Protein AF-A0A7J2MPB8-F1 (afdb_monomer)

Nearest PDB structures (foldseek):
  8bij-assembly1_B  TM=7.287E-01  e=7.085E-02  Photorhabdus laumondii subsp. laumondii TTO1
  8bif-assembly2_C  TM=6.579E-01  e=6.229E-02  Photorhabdus laumondii subsp. laumondii TTO1
  4qvg-assembly1_A  TM=7.422E-01  e=1.349E-01  Streptosporangium sibiricum
  3eco-assembly1_B  TM=5.883E-01  e=7.085E-02  Staphylococcus aureus subsp. aureus Mu50
  8eju-assembly1_A  TM=7.390E-01  e=2.919E-01  Pseudomonas putida KT2440

Secondary structure (DSSP, 8-state):
-HHHHHHHHHTSSHHHHHHHHHHHHSTT--B-HHHHHHHTT--HHHHHHHHHHHHHTTSEEEETTEEEE-HHHHHHHHHHHHHHH--

Radius of gyration: 13.29 Å; Cα contacts (8 Å, |Δi|>4): 78; chains: 1; bounding box: 31×27×40 Å

Structure (mmCIF, N/CA/C/O backbone):
data_AF-A0A7J2MPB8-F1
#
_entry.id   AF-A0A7J2MPB8-F1
#
loop_
_atom_site.group_PDB
_atom_site.id
_atom_site.type_symbol
_atom_site.label_atom_id
_atom_site.label_alt_id
_atom_site.label_comp_id
_atom_site.label_asym_id
_atom_site.label_entity_id
_atom_site.label_seq_id
_atom_site.pdbx_PDB_ins_code
_atom_site.Cartn_x
_atom_site.Cartn_y
_atom_site.Cartn_z
_atom_site.occupancy
_atom_site.B_iso_or_equiv
_atom_site.auth_seq_id
_atom_site.auth_comp_id
_atom_site.auth_asym_id
_atom_site.auth_atom_id
_atom_site.pdbx_PDB_model_num
ATOM 1 N N . MET A 1 1 ? 19.725 7.741 -8.087 1.00 44.31 1 MET A N 1
ATOM 2 C CA . MET A 1 1 ? 19.958 6.897 -6.885 1.00 44.31 1 MET A CA 1
ATOM 3 C C . MET A 1 1 ? 18.898 7.029 -5.783 1.00 44.31 1 MET A C 1
ATOM 5 O O . MET A 1 1 ? 18.871 6.173 -4.910 1.00 44.31 1 MET A O 1
ATOM 9 N N . ARG A 1 2 ? 18.035 8.061 -5.769 1.00 57.72 2 ARG A N 1
ATOM 10 C CA . ARG A 1 2 ? 17.042 8.249 -4.690 1.00 57.72 2 ARG A CA 1
ATOM 11 C C . ARG A 1 2 ? 15.903 7.210 -4.743 1.00 57.72 2 ARG A C 1
ATOM 13 O O . ARG A 1 2 ? 15.564 6.656 -3.705 1.00 57.72 2 ARG A O 1
ATOM 20 N N . ASN A 1 3 ? 15.427 6.858 -5.944 1.00 62.19 3 ASN A N 1
ATOM 21 C CA . ASN A 1 3 ? 14.276 5.955 -6.122 1.00 62.19 3 ASN A CA 1
ATOM 22 C C . ASN A 1 3 ? 14.602 4.475 -5.852 1.00 62.19 3 ASN A C 1
ATOM 24 O O . ASN A 1 3 ? 13.796 3.776 -5.250 1.00 62.19 3 ASN A O 1
ATOM 28 N N . SER A 1 4 ? 15.805 3.998 -6.198 1.00 75.44 4 SER A N 1
ATOM 29 C CA . SER A 1 4 ? 16.184 2.591 -5.976 1.00 75.44 4 SER A CA 1
ATOM 30 C C . SER A 1 4 ? 16.280 2.224 -4.491 1.00 75.44 4 SER A C 1
ATOM 32 O O . SER A 1 4 ? 15.946 1.108 -4.107 1.00 75.44 4 SER A O 1
ATOM 34 N N . ARG A 1 5 ? 16.686 3.169 -3.630 1.00 85.06 5 ARG A N 1
ATOM 35 C CA . ARG A 1 5 ? 16.732 2.956 -2.175 1.00 85.06 5 ARG A CA 1
ATOM 36 C C . ARG A 1 5 ? 15.340 2.920 -1.546 1.00 85.06 5 ARG A C 1
ATOM 38 O O . ARG A 1 5 ? 15.144 2.172 -0.595 1.00 85.06 5 ARG A O 1
ATOM 45 N N . VAL A 1 6 ? 14.404 3.721 -2.052 1.00 89.44 6 VAL A N 1
ATOM 46 C CA . VAL A 1 6 ? 13.005 3.718 -1.599 1.00 89.44 6 VAL A CA 1
ATOM 47 C C . VAL A 1 6 ? 12.341 2.399 -1.975 1.00 89.44 6 VAL A C 1
ATOM 49 O O . VAL A 1 6 ? 11.795 1.733 -1.104 1.00 89.44 6 VAL A O 1
ATOM 52 N N . LEU A 1 7 ? 12.512 1.957 -3.223 1.00 88.31 7 LEU A N 1
ATOM 53 C CA . LEU A 1 7 ? 12.004 0.668 -3.687 1.00 88.31 7 LEU A CA 1
ATOM 54 C C . LEU A 1 7 ? 12.591 -0.503 -2.882 1.00 88.31 7 LEU A C 1
ATOM 56 O O . LEU A 1 7 ? 11.867 -1.380 -2.424 1.00 88.31 7 LEU A O 1
ATOM 60 N N . ALA A 1 8 ? 13.901 -0.476 -2.612 1.00 89.94 8 ALA A N 1
ATOM 61 C CA . ALA A 1 8 ? 14.544 -1.479 -1.767 1.00 89.94 8 ALA A CA 1
ATOM 62 C C . ALA A 1 8 ? 14.022 -1.474 -0.322 1.00 89.94 8 ALA A C 1
ATOM 64 O O . ALA A 1 8 ? 14.057 -2.509 0.329 1.00 89.94 8 ALA A O 1
ATOM 65 N N . LYS A 1 9 ? 13.562 -0.329 0.204 1.00 92.00 9 LYS A N 1
ATOM 66 C CA . LYS A 1 9 ? 12.922 -0.248 1.527 1.00 92.00 9 LYS A CA 1
ATOM 67 C C . LYS A 1 9 ? 11.489 -0.766 1.499 1.00 92.00 9 LYS A C 1
ATOM 69 O O . LYS A 1 9 ? 11.122 -1.489 2.419 1.00 92.00 9 LYS A O 1
ATOM 74 N N . ALA A 1 10 ? 10.739 -0.454 0.445 1.00 91.88 10 ALA A N 1
ATOM 75 C CA . ALA A 1 10 ? 9.398 -0.975 0.214 1.00 91.88 10 ALA A CA 1
ATOM 76 C C . ALA A 1 10 ? 9.391 -2.511 0.150 1.00 91.88 10 ALA A C 1
ATOM 78 O O . ALA A 1 10 ? 8.574 -3.126 0.817 1.00 91.88 10 ALA A O 1
ATOM 79 N N . PHE A 1 11 ? 10.363 -3.132 -0.523 1.00 89.94 11 PHE A N 1
ATOM 80 C CA . PHE A 1 11 ? 10.467 -4.597 -0.635 1.00 89.94 11 PHE A CA 1
ATOM 81 C C . PHE A 1 11 ? 11.375 -5.270 0.403 1.00 89.94 11 PHE A C 1
ATOM 83 O O . PHE A 1 11 ? 11.697 -6.447 0.272 1.00 89.94 11 PHE A O 1
ATOM 90 N N . ARG A 1 12 ? 11.853 -4.537 1.416 1.00 90.38 12 ARG A N 1
ATOM 91 C CA . ARG A 1 12 ? 12.799 -5.091 2.401 1.00 90.38 12 ARG A CA 1
ATOM 92 C C . ARG A 1 12 ? 12.157 -6.115 3.334 1.00 90.38 12 ARG A C 1
ATOM 94 O O . ARG A 1 12 ? 12.855 -6.990 3.838 1.00 90.38 12 ARG A O 1
ATOM 101 N N . HIS A 1 13 ? 10.888 -5.894 3.639 1.00 91.38 13 HIS A N 1
ATOM 102 C CA . HIS A 1 13 ? 10.124 -6.606 4.649 1.00 91.38 13 HIS A CA 1
ATOM 103 C C . HIS A 1 13 ? 9.061 -7.440 3.940 1.00 91.38 13 HIS A C 1
ATOM 105 O O . HIS A 1 13 ? 8.404 -6.937 3.026 1.00 91.38 13 HIS A O 1
ATOM 111 N N . GLU A 1 14 ? 8.947 -8.707 4.329 1.00 91.88 14 GLU A N 1
ATOM 112 C CA . GLU A 1 14 ? 8.010 -9.666 3.736 1.00 91.88 14 GLU A CA 1
ATOM 113 C C . GLU A 1 14 ? 6.569 -9.171 3.882 1.00 91.88 14 GLU A C 1
ATOM 115 O O . GLU A 1 14 ? 5.807 -9.185 2.920 1.00 91.88 14 GLU A O 1
ATOM 120 N N . GLU A 1 15 ? 6.258 -8.562 5.023 1.00 91.38 15 GLU A N 1
ATOM 121 C CA . GLU A 1 15 ? 4.948 -8.015 5.363 1.00 91.38 15 GLU A CA 1
ATOM 122 C C . GLU A 1 15 ? 4.484 -6.937 4.368 1.00 91.38 15 GLU A C 1
ATOM 124 O O . GLU A 1 15 ? 3.294 -6.793 4.096 1.00 91.38 15 GLU A O 1
ATOM 129 N N . ASN A 1 16 ? 5.413 -6.183 3.768 1.00 94.50 16 ASN A N 1
ATOM 130 C CA . ASN A 1 16 ? 5.061 -5.194 2.748 1.00 94.50 16 ASN A CA 1
ATOM 131 C C . ASN A 1 16 ? 4.654 -5.865 1.428 1.00 94.50 16 ASN A C 1
ATOM 133 O O . ASN A 1 16 ? 3.797 -5.344 0.715 1.00 94.50 16 ASN A O 1
ATOM 137 N N . ILE A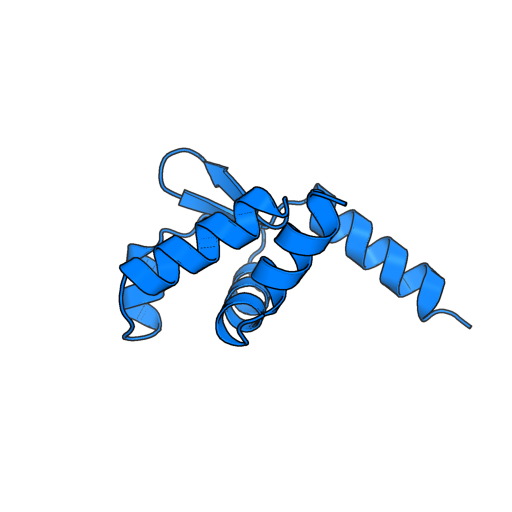 1 17 ? 5.273 -7.002 1.095 1.00 92.62 17 ILE A N 1
ATOM 138 C CA . ILE A 1 17 ? 4.940 -7.793 -0.095 1.00 92.62 17 ILE A CA 1
ATOM 139 C C . ILE A 1 17 ? 3.594 -8.486 0.120 1.00 92.62 17 ILE A C 1
ATOM 141 O O . ILE A 1 17 ? 2.748 -8.448 -0.771 1.00 92.62 17 ILE A O 1
ATOM 145 N N . GLU A 1 18 ? 3.364 -9.050 1.306 1.00 93.88 18 GLU A N 1
ATOM 146 C CA . GLU A 1 18 ? 2.072 -9.623 1.695 1.00 93.88 18 GLU A CA 1
ATOM 147 C C . GLU A 1 18 ? 0.958 -8.572 1.654 1.00 93.88 18 GLU A C 1
ATOM 149 O O . GLU A 1 18 ? -0.132 -8.846 1.154 1.00 93.88 18 GLU A O 1
ATOM 154 N N . LEU A 1 19 ? 1.241 -7.340 2.091 1.00 94.69 19 LEU A N 1
ATOM 155 C CA . LEU A 1 19 ? 0.263 -6.252 2.092 1.00 94.69 19 LEU A CA 1
ATOM 156 C C . LEU A 1 19 ? -0.116 -5.885 0.662 1.00 94.69 19 LEU A C 1
ATOM 158 O O . LEU A 1 19 ? -1.294 -5.763 0.335 1.00 94.69 19 LEU A O 1
ATOM 162 N N . MET A 1 20 ? 0.881 -5.764 -0.215 1.00 93.19 20 MET A N 1
ATOM 163 C CA . MET A 1 20 ? 0.641 -5.554 -1.639 1.00 93.19 20 MET A CA 1
ATOM 164 C C . MET A 1 20 ? -0.158 -6.696 -2.268 1.00 93.19 20 MET A C 1
ATOM 166 O O . MET A 1 20 ? -1.037 -6.427 -3.082 1.00 93.19 20 MET A O 1
ATOM 170 N N . ALA A 1 21 ? 0.150 -7.948 -1.920 1.00 91.50 21 ALA A N 1
ATOM 171 C CA . ALA A 1 21 ? -0.553 -9.116 -2.437 1.00 91.50 21 ALA A CA 1
ATOM 172 C C . ALA A 1 21 ? -2.022 -9.114 -1.998 1.00 91.50 21 ALA A C 1
ATOM 174 O O . ALA A 1 21 ? -2.902 -9.253 -2.841 1.00 91.50 21 ALA A O 1
ATOM 175 N N . MET A 1 22 ? -2.287 -8.843 -0.718 1.00 93.75 22 MET A N 1
ATOM 176 C CA . MET A 1 22 ? -3.638 -8.712 -0.176 1.00 93.75 22 MET A CA 1
ATOM 177 C C . MET A 1 22 ? -4.413 -7.572 -0.859 1.00 93.75 22 MET A C 1
ATOM 179 O O . MET A 1 22 ? -5.555 -7.755 -1.266 1.00 93.75 22 MET A O 1
ATOM 183 N N . MET A 1 23 ? -3.791 -6.404 -1.058 1.00 93.94 23 MET A N 1
ATOM 184 C CA . MET A 1 23 ? -4.419 -5.295 -1.793 1.00 93.94 23 MET A CA 1
ATOM 185 C C . MET A 1 23 ? -4.639 -5.611 -3.280 1.00 93.94 23 MET A C 1
ATOM 187 O O . MET A 1 23 ? -5.479 -4.990 -3.921 1.00 93.94 23 MET A O 1
ATOM 191 N N . ALA A 1 24 ? -3.878 -6.539 -3.862 1.00 91.38 24 ALA A N 1
ATOM 192 C CA . ALA A 1 24 ? -4.052 -6.946 -5.252 1.00 91.38 24 ALA A CA 1
ATOM 193 C C . ALA A 1 24 ? -5.252 -7.886 -5.458 1.00 91.38 24 ALA A C 1
ATOM 195 O O . ALA A 1 24 ? -5.699 -8.022 -6.598 1.00 91.38 24 ALA A O 1
ATOM 196 N N . GLU A 1 25 ? -5.785 -8.502 -4.396 1.00 90.88 25 GLU A N 1
ATOM 197 C CA . GLU A 1 25 ? -7.017 -9.301 -4.459 1.00 90.88 25 GLU A CA 1
ATOM 198 C C . GLU A 1 25 ? -8.246 -8.428 -4.753 1.00 90.88 25 GLU A C 1
ATOM 200 O O . GLU A 1 25 ? -9.117 -8.837 -5.520 1.00 90.88 25 GLU A O 1
ATOM 205 N N . ASP A 1 26 ? -8.278 -7.204 -4.212 1.00 92.75 26 ASP A N 1
ATOM 206 C CA . ASP A 1 26 ? -9.269 -6.171 -4.535 1.00 92.75 26 ASP A CA 1
ATOM 207 C C . ASP A 1 26 ? -8.582 -4.807 -4.763 1.00 92.75 26 ASP A C 1
ATOM 209 O O . ASP A 1 26 ? -8.494 -3.972 -3.857 1.00 92.75 26 ASP A O 1
ATOM 213 N N . PRO A 1 27 ? -8.067 -4.555 -5.981 1.00 91.19 27 PRO A N 1
ATOM 214 C CA . PRO A 1 27 ? -7.217 -3.397 -6.251 1.00 91.19 27 PRO A CA 1
ATOM 215 C C . PRO A 1 27 ? -7.900 -2.031 -6.179 1.00 91.19 27 PRO A C 1
ATOM 217 O O . PRO A 1 27 ? -7.202 -1.017 -6.231 1.00 91.19 27 PRO A O 1
ATOM 220 N N . GLU A 1 28 ? -9.233 -1.992 -6.170 1.00 94.00 28 GLU A N 1
ATOM 221 C CA . GLU A 1 28 ? -10.011 -0.751 -6.066 1.00 94.00 28 GLU A CA 1
ATOM 222 C C . GLU A 1 28 ? -10.433 -0.461 -4.625 1.00 94.00 28 GLU A C 1
ATOM 224 O O . GLU A 1 28 ? -10.831 0.665 -4.316 1.00 94.00 28 GLU A O 1
ATOM 229 N N . LYS A 1 29 ? -10.305 -1.443 -3.724 1.00 95.19 29 LYS A N 1
ATOM 230 C CA . LYS A 1 29 ? -10.594 -1.255 -2.311 1.00 95.19 29 LYS A CA 1
ATOM 231 C C . LYS A 1 29 ? -9.584 -0.301 -1.675 1.00 95.19 29 LYS A C 1
ATOM 233 O O . LYS A 1 29 ? -8.367 -0.454 -1.777 1.00 95.19 29 LYS A O 1
ATOM 238 N N . GLU A 1 30 ? -10.121 0.687 -0.968 1.00 96.12 30 GLU A N 1
ATOM 239 C CA . GLU A 1 30 ? -9.348 1.576 -0.110 1.00 96.12 30 GLU A CA 1
ATOM 240 C C . GLU A 1 30 ? -9.219 0.971 1.292 1.00 96.12 30 GLU A C 1
ATOM 242 O O . GLU A 1 30 ? -10.226 0.679 1.943 1.00 96.12 30 GLU A O 1
ATOM 247 N N . TYR A 1 31 ? -7.988 0.848 1.776 1.00 95.31 31 TYR A N 1
ATOM 248 C CA . TYR A 1 31 ? -7.663 0.264 3.072 1.00 95.31 31 TYR A CA 1
ATOM 249 C C . TYR A 1 31 ? -7.190 1.321 4.062 1.00 95.31 31 TYR A C 1
ATOM 251 O O . TYR A 1 31 ? -6.396 2.205 3.729 1.00 95.31 31 TYR A O 1
ATOM 259 N N . ASP A 1 32 ? -7.646 1.200 5.303 1.00 95.31 32 ASP A N 1
ATOM 260 C CA . ASP A 1 32 ? -7.097 1.940 6.435 1.00 95.31 32 ASP A CA 1
ATOM 261 C C . ASP A 1 32 ? -5.992 1.111 7.118 1.00 95.31 32 ASP A C 1
ATOM 263 O O . ASP A 1 32 ? -6.114 -0.100 7.293 1.00 95.31 32 ASP A O 1
ATOM 267 N N . LYS A 1 33 ? -4.913 1.761 7.565 1.00 95.25 33 LYS A N 1
ATOM 268 C CA . LYS A 1 33 ? -3.864 1.128 8.378 1.00 95.25 33 LYS A CA 1
ATOM 269 C C . LYS A 1 33 ? -4.403 0.490 9.663 1.00 95.25 33 LYS A C 1
ATOM 271 O O . LYS A 1 33 ? -3.825 -0.497 10.107 1.00 95.25 33 LYS A O 1
ATOM 276 N N . TYR A 1 34 ? -5.471 1.036 10.254 1.00 96.94 34 TYR A N 1
ATOM 277 C CA . TYR A 1 34 ? -6.098 0.450 11.443 1.00 96.94 34 TYR A CA 1
ATOM 278 C C . TYR A 1 34 ? -6.822 -0.859 11.110 1.00 96.94 34 TYR A C 1
ATOM 280 O O . TYR A 1 34 ? -6.679 -1.823 11.853 1.00 96.94 34 TYR A O 1
ATOM 288 N N . GLU A 1 35 ? -7.513 -0.913 9.966 1.00 94.69 35 GLU A N 1
ATOM 289 C CA . GLU A 1 35 ? -8.192 -2.120 9.472 1.00 94.69 35 GLU A CA 1
ATOM 290 C C . GLU A 1 35 ? -7.185 -3.259 9.280 1.00 94.69 35 GLU A C 1
ATOM 292 O O . GLU A 1 35 ? -7.381 -4.355 9.794 1.00 94.69 35 GLU A O 1
ATOM 297 N N . ILE A 1 36 ? -6.064 -2.998 8.602 1.00 94.81 36 ILE A N 1
ATOM 298 C CA . ILE A 1 36 ? -5.050 -4.038 8.373 1.00 94.81 36 ILE A CA 1
ATOM 299 C C . ILE A 1 36 ? -4.387 -4.469 9.678 1.00 94.81 36 ILE A C 1
ATOM 301 O O . ILE A 1 36 ? -4.211 -5.663 9.909 1.00 94.81 36 ILE A O 1
ATOM 305 N N . ALA A 1 37 ? -4.043 -3.511 10.543 1.00 96.00 37 ALA A N 1
ATOM 306 C CA . ALA A 1 37 ? -3.447 -3.816 11.838 1.00 96.00 37 ALA A CA 1
ATOM 307 C C . ALA A 1 37 ? -4.353 -4.729 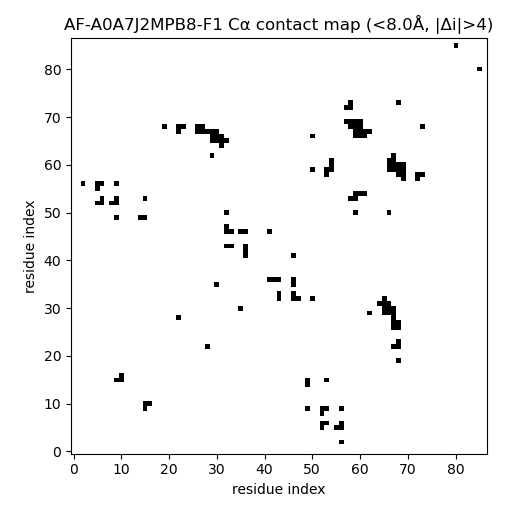12.680 1.00 96.00 37 ALA A C 1
ATOM 309 O O . ALA A 1 37 ? -3.860 -5.645 13.335 1.00 96.00 37 ALA A O 1
ATOM 310 N N . GLU A 1 38 ? -5.670 -4.517 12.617 1.00 96.12 38 GLU A N 1
ATOM 311 C CA . GLU A 1 38 ? -6.664 -5.369 13.264 1.00 96.12 38 GLU A CA 1
ATOM 312 C C . GLU A 1 38 ? -6.730 -6.765 12.625 1.00 96.12 38 GLU A C 1
ATOM 314 O O . GLU A 1 38 ? -6.568 -7.759 13.337 1.00 96.12 38 GLU A O 1
ATOM 319 N N . ILE A 1 39 ? -6.888 -6.861 11.296 1.00 93.12 39 ILE A N 1
ATOM 320 C CA . ILE A 1 39 ? -6.977 -8.151 10.579 1.00 93.12 39 ILE A CA 1
ATOM 321 C C . ILE A 1 39 ? -5.731 -9.001 10.849 1.00 93.12 39 ILE A C 1
ATOM 323 O O . ILE A 1 39 ? -5.827 -10.206 11.075 1.00 93.12 39 ILE A O 1
ATOM 327 N N . TRP A 1 40 ? -4.557 -8.375 10.838 1.00 95.06 40 TRP A N 1
ATOM 328 C CA . TRP A 1 40 ? -3.275 -9.059 10.992 1.00 95.06 40 TRP A CA 1
ATOM 329 C C . TRP A 1 40 ? -2.832 -9.174 12.451 1.00 95.06 40 TRP A C 1
ATOM 331 O O . TRP A 1 40 ? -1.777 -9.745 12.721 1.00 95.06 40 TRP A O 1
ATOM 341 N N . SER A 1 41 ? -3.621 -8.647 13.398 1.00 95.88 41 SER A N 1
ATOM 342 C CA . SER A 1 41 ? -3.286 -8.622 14.827 1.00 95.88 41 SER A CA 1
ATOM 343 C C . SER A 1 41 ? -1.869 -8.087 15.088 1.00 95.88 41 SER A C 1
ATOM 345 O O . SER A 1 41 ? -1.076 -8.692 15.810 1.00 95.88 41 SER A O 1
ATOM 347 N N . THR A 1 42 ? -1.538 -6.952 14.468 1.00 95.00 42 THR A N 1
ATOM 348 C CA . THR A 1 42 ? -0.196 -6.352 14.471 1.00 95.00 42 THR A CA 1
ATOM 349 C C . THR A 1 42 ? -0.219 -4.879 14.891 1.00 95.00 42 THR A C 1
ATOM 351 O O . THR A 1 42 ? -1.270 -4.277 15.105 1.00 95.00 42 THR A O 1
ATOM 354 N N . ASP A 1 43 ? 0.962 -4.285 15.052 1.00 96.12 43 ASP A N 1
ATOM 355 C CA . ASP A 1 43 ? 1.116 -2.895 15.476 1.00 96.12 43 ASP A CA 1
ATOM 356 C C . ASP A 1 43 ? 0.762 -1.902 14.352 1.00 96.12 43 ASP A C 1
ATOM 358 O O . ASP A 1 43 ? 1.241 -1.991 13.217 1.00 96.12 43 ASP A O 1
ATOM 362 N N . VAL A 1 44 ? -0.039 -0.886 14.690 1.00 96.31 44 VAL A N 1
ATOM 363 C CA . VAL A 1 44 ? -0.461 0.167 13.748 1.00 96.31 44 VAL A CA 1
ATOM 364 C C . VAL A 1 44 ? 0.731 0.985 13.242 1.00 96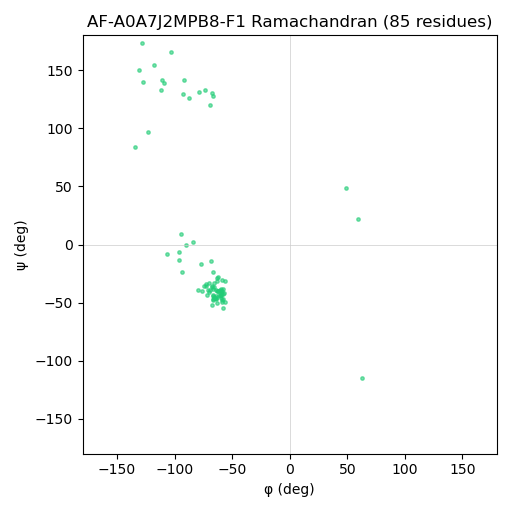.31 44 VAL A C 1
ATOM 366 O O . VAL A 1 44 ? 0.715 1.464 12.108 1.00 96.31 44 VAL A O 1
ATOM 369 N N . GLY A 1 45 ? 1.775 1.161 14.055 1.00 95.38 45 GLY A N 1
ATOM 370 C CA . GLY A 1 45 ? 3.007 1.835 13.654 1.00 95.38 45 GLY A CA 1
ATOM 371 C C . GLY A 1 45 ? 3.772 1.063 12.578 1.00 95.38 45 GLY A C 1
ATOM 372 O O . GLY A 1 45 ? 4.303 1.678 11.650 1.00 95.38 45 GLY A O 1
ATOM 373 N N . LEU A 1 46 ? 3.777 -0.272 12.639 1.00 93.88 46 LEU A N 1
ATOM 374 C CA . LEU A 1 46 ? 4.331 -1.121 11.579 1.00 93.88 46 LEU A CA 1
ATOM 375 C C . LEU A 1 46 ? 3.545 -0.971 10.273 1.00 93.88 46 LEU A C 1
ATOM 377 O O . LEU A 1 46 ? 4.155 -0.712 9.236 1.00 93.88 46 LEU A O 1
ATOM 381 N N . MET A 1 47 ? 2.211 -1.023 10.327 1.00 95.50 47 MET A N 1
ATOM 382 C CA . MET A 1 47 ? 1.366 -0.807 9.141 1.00 95.50 47 MET A CA 1
ATOM 383 C C . MET A 1 47 ? 1.519 0.601 8.574 1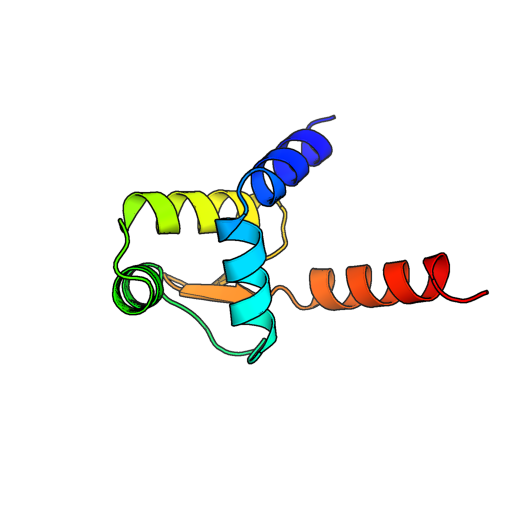.00 95.50 47 MET A C 1
ATOM 385 O O . MET A 1 47 ? 1.618 0.788 7.362 1.00 95.50 47 MET A O 1
ATOM 389 N N . HIS A 1 48 ? 1.623 1.609 9.440 1.00 95.88 48 HIS A N 1
ATOM 390 C CA . HIS A 1 48 ? 1.903 2.971 9.012 1.00 95.88 48 HIS A CA 1
ATOM 391 C C . HIS A 1 48 ? 3.234 3.064 8.258 1.00 95.88 48 HIS A C 1
ATOM 393 O O . HIS A 1 48 ? 3.282 3.642 7.174 1.00 95.88 48 HIS A O 1
ATOM 399 N N . ASN A 1 49 ? 4.299 2.470 8.800 1.00 94.56 49 ASN A N 1
ATOM 400 C CA . ASN A 1 49 ? 5.605 2.452 8.148 1.00 94.56 49 ASN A CA 1
ATOM 401 C C . ASN A 1 49 ? 5.566 1.709 6.805 1.00 94.56 49 ASN A C 1
ATOM 403 O O . ASN A 1 49 ? 6.181 2.179 5.848 1.00 94.56 49 ASN A O 1
ATOM 407 N N . ALA A 1 50 ? 4.841 0.590 6.720 1.00 95.19 50 ALA A N 1
ATOM 408 C CA . ALA A 1 50 ? 4.641 -0.151 5.477 1.00 95.19 50 ALA A CA 1
ATOM 409 C C . ALA A 1 50 ? 4.003 0.743 4.403 1.00 95.19 50 ALA A C 1
ATOM 411 O O . ALA A 1 50 ? 4.597 0.953 3.343 1.00 95.19 50 ALA A O 1
ATOM 412 N N . PHE A 1 51 ? 2.860 1.366 4.711 1.00 96.06 51 PHE A N 1
ATOM 413 C CA . PHE A 1 51 ? 2.174 2.264 3.781 1.00 96.06 51 PHE A CA 1
ATOM 414 C C . PHE A 1 51 ? 3.025 3.466 3.368 1.00 96.06 51 PHE A C 1
ATOM 416 O O . PHE A 1 51 ? 3.034 3.806 2.190 1.00 96.06 51 PHE A O 1
ATOM 423 N N . VAL 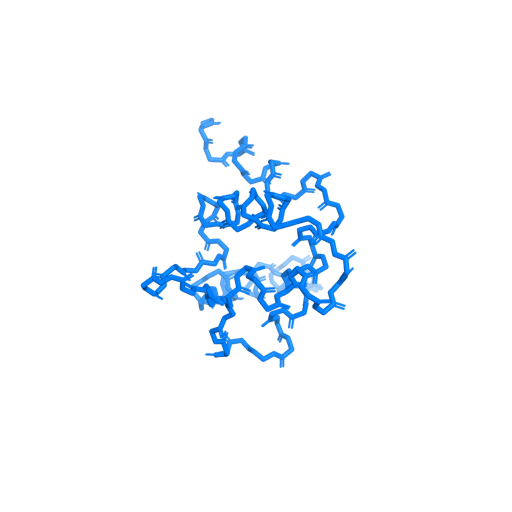A 1 52 ? 3.798 4.063 4.281 1.00 95.25 52 VAL A N 1
ATOM 424 C CA . VAL A 1 52 ? 4.711 5.169 3.942 1.00 95.25 52 VAL A CA 1
ATOM 425 C C . VAL A 1 52 ? 5.749 4.737 2.905 1.00 95.25 52 VAL A C 1
ATOM 427 O O . VAL A 1 52 ? 5.990 5.457 1.938 1.00 95.25 52 VAL A O 1
ATOM 430 N N . TRP A 1 53 ? 6.374 3.567 3.069 1.00 95.62 53 TRP A N 1
ATOM 431 C CA . TRP A 1 53 ? 7.364 3.099 2.094 1.00 95.62 53 TRP A CA 1
ATOM 432 C C . TRP A 1 53 ? 6.736 2.724 0.755 1.00 95.62 53 TRP A C 1
ATOM 434 O O . TRP A 1 53 ? 7.318 3.037 -0.283 1.00 95.62 53 TRP A O 1
ATOM 444 N N . LEU A 1 54 ? 5.564 2.089 0.772 1.00 95.38 54 LEU A N 1
ATOM 445 C CA . LEU A 1 54 ? 4.827 1.729 -0.438 1.00 95.38 54 LEU A CA 1
ATOM 446 C C . LEU A 1 54 ? 4.324 2.972 -1.192 1.00 95.38 54 LEU A C 1
ATOM 448 O O . LEU A 1 54 ? 4.386 3.002 -2.419 1.00 95.38 54 LEU A O 1
ATOM 452 N N . GLU A 1 55 ? 3.878 4.011 -0.482 1.00 95.56 55 GLU A N 1
ATOM 453 C CA . GLU A 1 55 ? 3.444 5.291 -1.059 1.00 95.56 55 GLU A CA 1
ATOM 454 C C . GLU A 1 55 ? 4.630 6.031 -1.684 1.00 95.56 55 GLU A C 1
ATOM 456 O O . GLU A 1 55 ? 4.567 6.449 -2.838 1.00 95.56 55 GLU A O 1
ATOM 461 N N . LEU A 1 56 ? 5.754 6.128 -0.965 1.00 94.25 56 LEU A N 1
ATOM 462 C CA . LEU A 1 56 ? 6.979 6.738 -1.493 1.00 94.25 56 LEU A CA 1
ATOM 463 C C . LEU A 1 56 ? 7.538 5.989 -2.711 1.00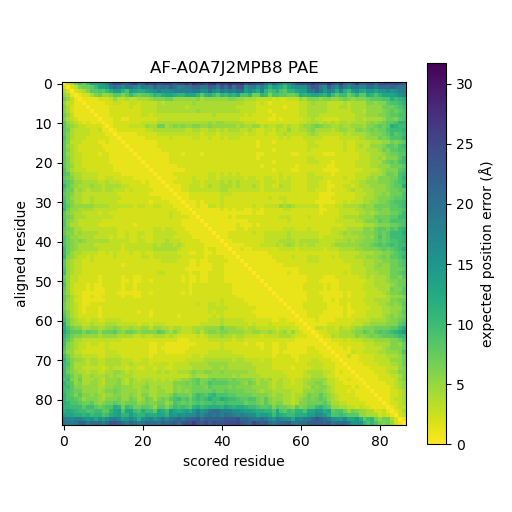 94.25 56 LEU A C 1
ATOM 465 O O . LEU A 1 56 ? 8.227 6.591 -3.533 1.00 94.25 56 LEU A O 1
ATOM 469 N N . ALA A 1 57 ? 7.283 4.683 -2.809 1.00 93.06 57 ALA A N 1
ATOM 470 C CA . ALA A 1 57 ? 7.638 3.856 -3.959 1.00 93.06 57 ALA A CA 1
ATOM 471 C C . ALA A 1 57 ? 6.601 3.916 -5.097 1.00 93.06 57 ALA A C 1
ATOM 473 O O . ALA A 1 57 ? 6.772 3.213 -6.090 1.00 93.06 57 ALA A O 1
ATOM 474 N N . GLU A 1 58 ? 5.543 4.721 -4.953 1.00 94.25 58 GLU A N 1
ATOM 475 C CA . GLU A 1 58 ? 4.427 4.855 -5.899 1.00 94.25 58 GLU A CA 1
ATOM 476 C C . GLU A 1 58 ? 3.671 3.537 -6.154 1.00 94.25 58 GLU A C 1
ATOM 478 O O . GLU A 1 58 ? 2.970 3.394 -7.156 1.00 94.25 58 GLU A O 1
ATOM 483 N N . ILE A 1 59 ? 3.773 2.574 -5.235 1.00 94.12 59 ILE A N 1
ATOM 484 C CA . ILE A 1 59 ? 3.082 1.280 -5.307 1.00 94.12 59 ILE A CA 1
ATOM 485 C C . ILE A 1 59 ? 1.626 1.430 -4.869 1.00 94.12 59 ILE A C 1
ATOM 487 O O . ILE A 1 59 ? 0.731 0.842 -5.471 1.00 94.12 59 ILE A O 1
ATOM 491 N N . VAL A 1 60 ? 1.379 2.248 -3.846 1.00 96.00 60 VAL A N 1
ATOM 492 C CA . VAL A 1 60 ? 0.034 2.623 -3.389 1.00 96.00 60 VAL A CA 1
ATOM 493 C C . VAL A 1 60 ? -0.165 4.127 -3.535 1.00 96.00 60 VAL A C 1
ATOM 495 O O . VAL A 1 60 ? 0.795 4.897 -3.518 1.00 96.00 60 VAL A O 1
ATOM 498 N N . LYS A 1 61 ? -1.420 4.552 -3.671 1.00 96.00 61 LYS A N 1
ATOM 499 C CA . LYS A 1 61 ? -1.834 5.957 -3.625 1.00 96.00 61 LYS A CA 1
ATOM 500 C C . LYS A 1 61 ? -2.640 6.202 -2.357 1.00 96.00 61 LYS A C 1
ATOM 502 O O . LYS A 1 61 ? -3.444 5.362 -1.960 1.00 96.00 61 LYS A O 1
ATOM 507 N N . LYS A 1 62 ? -2.436 7.363 -1.744 1.00 95.25 62 LYS A N 1
ATOM 508 C CA . LYS A 1 62 ? -3.187 7.800 -0.570 1.00 95.25 62 LYS A CA 1
ATOM 509 C C . LYS A 1 62 ? -4.401 8.638 -0.979 1.00 95.25 62 LYS A C 1
ATOM 511 O O . LYS A 1 62 ? -4.266 9.593 -1.741 1.00 95.25 62 LYS A O 1
ATOM 516 N N . SER A 1 63 ? -5.570 8.289 -0.448 1.00 89.81 63 SER A N 1
ATOM 517 C CA . SER A 1 63 ? -6.857 8.970 -0.633 1.00 89.81 63 SER A CA 1
ATOM 518 C C . SER A 1 63 ? -7.400 9.347 0.749 1.00 89.81 63 SER A C 1
ATOM 520 O O . SER A 1 63 ? -7.924 8.514 1.488 1.00 89.81 63 SER A O 1
ATOM 522 N N . GLY A 1 64 ? -7.173 10.595 1.171 1.00 90.94 64 GLY A N 1
ATOM 523 C CA . GLY A 1 64 ? -7.451 11.015 2.548 1.00 90.94 64 GLY A CA 1
ATOM 524 C C . GLY A 1 64 ? -6.586 10.255 3.561 1.00 90.94 64 GLY A C 1
ATOM 525 O O . GLY A 1 64 ? -5.365 10.408 3.570 1.00 90.94 64 GLY A O 1
ATOM 526 N N . GLU A 1 65 ? -7.210 9.448 4.421 1.00 92.31 65 GLU A N 1
ATOM 527 C CA . GLU A 1 65 ? -6.516 8.602 5.409 1.00 92.31 65 GLU A CA 1
ATOM 528 C C . GLU A 1 65 ? -6.293 7.156 4.942 1.00 92.31 65 GLU A C 1
ATOM 530 O O . GLU A 1 65 ? -5.579 6.405 5.608 1.00 92.31 65 GLU A O 1
ATOM 535 N N . LYS A 1 66 ? -6.852 6.784 3.787 1.00 96.44 66 LYS A N 1
ATOM 536 C CA . LYS A 1 66 ? -6.804 5.425 3.246 1.00 96.44 66 LYS A CA 1
ATOM 537 C C . LYS A 1 66 ? -5.797 5.282 2.111 1.00 96.44 66 LYS A C 1
ATOM 539 O O . LYS A 1 66 ? -5.342 6.270 1.532 1.00 96.44 66 LYS A O 1
ATOM 544 N N . TYR A 1 67 ? -5.481 4.037 1.777 1.00 96.88 67 TYR A N 1
ATOM 545 C CA . TYR A 1 67 ? -4.527 3.662 0.740 1.00 96.88 67 TYR A CA 1
ATOM 546 C C . TYR A 1 67 ? -5.161 2.677 -0.238 1.00 96.88 67 TYR A C 1
ATOM 548 O O . TYR A 1 67 ? -5.870 1.760 0.162 1.00 96.88 67 TYR A O 1
ATOM 556 N N . VAL A 1 68 ? -4.873 2.851 -1.523 1.00 96.50 68 VAL A N 1
ATOM 557 C CA . VAL A 1 68 ? -5.333 1.978 -2.610 1.00 96.50 68 VAL A CA 1
ATOM 558 C C . VAL A 1 68 ? -4.153 1.593 -3.492 1.00 96.50 68 VAL A C 1
ATOM 560 O O . VAL A 1 68 ? -3.184 2.348 -3.616 1.00 96.50 68 VAL A O 1
ATOM 563 N N . LEU A 1 69 ? -4.207 0.414 -4.106 1.00 95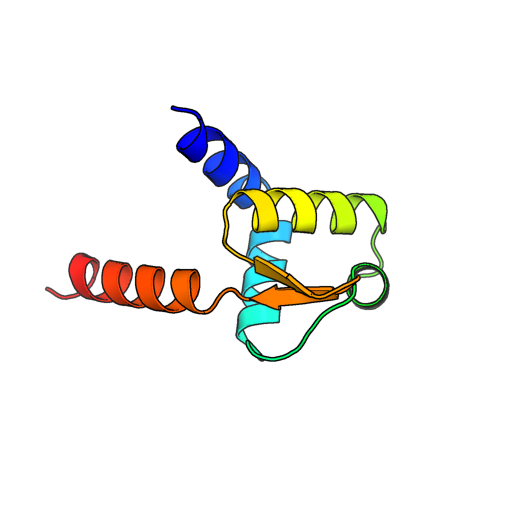.31 69 LEU A N 1
ATO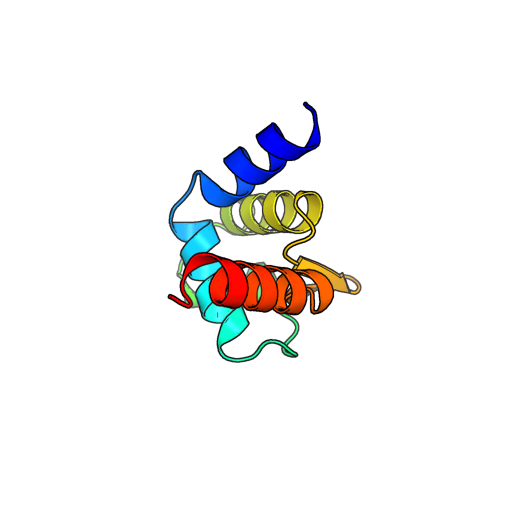M 564 C CA . LEU A 1 69 ? -3.141 -0.055 -4.982 1.00 95.31 69 LEU A CA 1
ATOM 565 C C . LEU A 1 69 ? -3.054 0.826 -6.238 1.00 95.31 69 LEU A C 1
ATOM 567 O O . LEU A 1 69 ? -4.041 1.042 -6.945 1.00 95.31 69 LEU A O 1
ATOM 571 N N . ASN A 1 70 ? -1.864 1.344 -6.547 1.00 95.81 70 ASN A N 1
ATOM 572 C CA . ASN A 1 70 ? -1.694 2.272 -7.658 1.00 95.81 70 ASN A CA 1
ATOM 573 C C . ASN A 1 70 ? -1.883 1.553 -9.007 1.00 95.81 70 ASN A C 1
ATOM 575 O O . ASN A 1 70 ? -1.145 0.626 -9.345 1.00 95.81 70 ASN A O 1
ATOM 579 N N . ALA A 1 71 ? -2.856 2.002 -9.804 1.00 93.00 71 ALA A N 1
ATOM 580 C CA . ALA A 1 71 ? -3.122 1.466 -11.13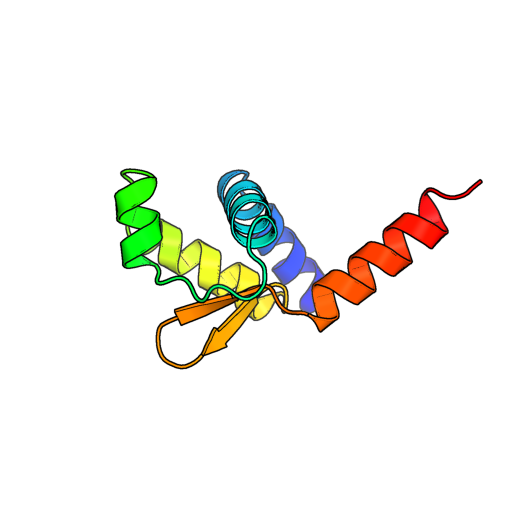9 1.00 93.00 71 ALA A CA 1
ATOM 581 C C . ALA A 1 71 ? -1.909 1.574 -12.081 1.00 93.00 71 ALA A C 1
ATOM 583 O O . ALA A 1 71 ? -1.599 0.608 -12.777 1.00 93.00 71 ALA A O 1
ATOM 584 N N . ASP A 1 72 ? -1.176 2.692 -12.035 1.00 92.06 72 ASP A N 1
ATOM 585 C CA . ASP A 1 72 ? -0.010 2.927 -12.899 1.00 92.06 72 ASP A CA 1
ATOM 586 C C . ASP A 1 72 ? 1.106 1.913 -12.603 1.00 92.06 72 ASP A C 1
ATOM 588 O O . ASP A 1 72 ? 1.751 1.380 -13.512 1.00 92.06 72 ASP A O 1
ATOM 592 N N . PHE A 1 73 ? 1.299 1.594 -11.318 1.00 90.94 73 PHE A N 1
ATOM 593 C CA . PHE A 1 73 ? 2.239 0.567 -10.878 1.00 90.94 73 PHE A CA 1
ATOM 594 C C . PHE A 1 73 ? 1.804 -0.823 -11.352 1.00 90.94 73 PHE A C 1
ATOM 596 O O . PHE A 1 73 ? 2.623 -1.557 -11.906 1.00 90.94 73 PHE A O 1
ATOM 603 N N . ARG A 1 74 ? 0.519 -1.176 -11.195 1.00 88.75 74 ARG A N 1
ATOM 604 C CA . ARG A 1 74 ? -0.020 -2.468 -11.655 1.00 88.75 74 ARG A CA 1
ATOM 605 C C . ARG A 1 74 ? 0.190 -2.677 -13.151 1.00 88.75 74 ARG A C 1
ATOM 607 O O . ARG A 1 74 ? 0.645 -3.745 -13.562 1.00 88.75 74 ARG A O 1
ATOM 614 N N . GLU A 1 75 ? -0.126 -1.669 -13.959 1.00 90.62 75 GLU A N 1
ATOM 615 C CA . GLU A 1 75 ? 0.051 -1.743 -15.408 1.00 90.62 75 GLU A CA 1
ATOM 616 C C . GLU A 1 75 ? 1.533 -1.874 -15.777 1.00 90.62 75 GLU A C 1
ATOM 618 O O . GLU A 1 75 ? 1.902 -2.752 -16.560 1.00 90.62 75 GLU A O 1
ATOM 623 N N . SER A 1 76 ? 2.390 -1.053 -15.161 1.00 87.50 76 SER A N 1
ATOM 624 C CA . SER A 1 76 ? 3.836 -1.074 -15.399 1.00 87.50 76 SER A CA 1
ATOM 625 C C . SER A 1 76 ? 4.458 -2.421 -15.028 1.00 87.50 76 SER A C 1
ATOM 627 O O . SER A 1 76 ? 5.239 -2.970 -15.805 1.00 87.50 76 SER A O 1
ATOM 629 N N . LEU A 1 77 ? 4.074 -2.997 -13.883 1.00 84.31 77 LEU A N 1
ATOM 630 C CA . LEU A 1 77 ? 4.544 -4.309 -13.446 1.00 84.31 77 LEU A CA 1
ATOM 631 C C . LEU A 1 77 ? 4.039 -5.420 -14.373 1.00 84.31 77 LEU A C 1
ATOM 633 O O . LEU A 1 77 ? 4.820 -6.278 -14.774 1.00 84.31 77 LEU A O 1
ATOM 637 N N . SER A 1 78 ? 2.759 -5.397 -14.760 1.00 85.06 78 SER A N 1
ATOM 638 C CA . SER A 1 78 ? 2.199 -6.382 -15.695 1.00 85.06 78 SER A CA 1
ATOM 639 C C . SER A 1 78 ? 2.916 -6.349 -17.045 1.00 85.06 78 SER A C 1
ATOM 641 O O . SER A 1 78 ? 3.242 -7.402 -17.594 1.00 85.06 78 SER A O 1
ATOM 643 N N . ARG A 1 79 ? 3.193 -5.148 -17.567 1.00 87.69 79 ARG A N 1
ATOM 644 C CA . ARG A 1 79 ? 3.939 -4.955 -18.814 1.00 87.69 79 ARG A CA 1
ATOM 645 C C . ARG A 1 79 ? 5.361 -5.492 -18.694 1.00 87.69 79 ARG A C 1
ATOM 647 O O . ARG A 1 79 ? 5.752 -6.311 -19.516 1.00 87.69 79 ARG A O 1
ATOM 654 N N . PHE A 1 80 ? 6.080 -5.110 -17.638 1.00 82.50 80 PHE A N 1
ATOM 655 C CA . PHE A 1 80 ? 7.429 -5.604 -17.373 1.00 82.50 80 PHE A CA 1
ATOM 656 C C . PHE A 1 80 ? 7.470 -7.135 -17.290 1.00 82.50 80 PHE A C 1
ATOM 658 O O . PHE A 1 80 ? 8.273 -7.762 -17.970 1.00 82.50 80 PHE A O 1
ATOM 665 N N . LEU A 1 81 ? 6.576 -7.755 -16.512 1.00 80.69 81 LEU A N 1
ATOM 666 C CA . LEU A 1 81 ? 6.522 -9.213 -16.380 1.00 80.69 81 LEU A CA 1
ATOM 667 C C . LEU A 1 81 ? 6.214 -9.894 -17.715 1.00 80.69 81 LEU A C 1
ATOM 669 O O . LEU A 1 81 ? 6.828 -10.906 -18.027 1.00 80.69 81 LEU A O 1
ATOM 673 N N . LYS A 1 82 ? 5.312 -9.338 -18.530 1.00 84.75 82 LYS A N 1
ATOM 674 C CA . LYS A 1 82 ? 5.046 -9.864 -19.876 1.00 84.75 82 LYS A CA 1
ATOM 675 C C . LYS A 1 82 ? 6.267 -9.749 -20.780 1.00 84.75 82 LYS A C 1
ATOM 677 O O . LYS A 1 82 ? 6.563 -10.710 -21.470 1.00 84.75 82 LYS A O 1
ATOM 682 N N . GLU A 1 83 ? 6.973 -8.624 -20.777 1.00 86.56 83 GLU A N 1
ATOM 683 C CA . GLU A 1 83 ? 8.168 -8.421 -21.609 1.00 86.56 83 GLU A CA 1
ATOM 684 C C . GLU A 1 83 ? 9.343 -9.309 -21.182 1.00 86.56 83 GLU A C 1
ATOM 686 O O . GLU A 1 83 ? 10.094 -9.774 -22.031 1.00 86.56 83 GLU A O 1
ATOM 691 N N . TYR A 1 84 ? 9.502 -9.553 -19.879 1.00 76.88 84 TYR A N 1
ATOM 692 C CA . TYR A 1 84 ? 10.656 -10.271 -19.332 1.00 76.88 84 TYR A CA 1
ATOM 693 C C . TYR A 1 84 ? 10.430 -11.779 -19.152 1.00 76.88 84 TYR A C 1
ATOM 695 O O . TYR A 1 84 ? 11.398 -12.535 -19.080 1.00 76.88 84 TYR A O 1
ATOM 703 N N . LEU A 1 85 ? 9.171 -12.217 -19.025 1.00 74.56 85 LEU A N 1
ATOM 704 C CA . LEU A 1 85 ? 8.795 -13.628 -18.866 1.00 74.56 85 LEU A CA 1
ATOM 705 C C . LEU A 1 85 ? 8.164 -14.230 -20.129 1.00 74.56 85 LEU A C 1
ATOM 707 O O . LEU A 1 85 ? 7.939 -15.440 -20.154 1.00 74.56 85 LEU A O 1
ATOM 711 N N . SER A 1 86 ? 7.868 -13.429 -21.161 1.00 54.59 86 SER A N 1
ATOM 712 C CA . SER A 1 86 ? 7.525 -13.991 -22.474 1.00 54.59 86 SER A CA 1
ATOM 713 C C . SER A 1 86 ? 8.811 -14.420 -23.190 1.00 54.59 86 SER A C 1
ATOM 715 O O . SER A 1 86 ? 9.754 -13.630 -23.213 1.00 54.59 86 SER A O 1
ATOM 717 N N . PRO A 1 87 ? 8.867 -15.649 -23.738 1.00 55.69 87 PRO A N 1
ATOM 718 C CA . PRO A 1 87 ? 10.004 -16.140 -24.516 1.00 55.69 87 PRO A CA 1
ATOM 719 C C . PRO A 1 87 ? 10.377 -15.254 -25.708 1.00 55.69 87 PRO A C 1
ATOM 721 O O . PRO A 1 87 ? 9.451 -14.684 -26.333 1.00 55.69 87 PRO A O 1
#

Foldseek 3Di:
DVQVVLVCQLPVDVVSVVVLVVLVVPQADWDALVNVCVVVVHDSVVSVSNVVSCVSNVQWDDDPRTIGGRPVNVVVVVVVCCVPVPD

Mean predicted aligned error: 4.27 Å

Sequence (87 aa):
MRNSRVLAKAFRHEENIELMAMMAEDPEKEYDKYEIAEIWSTDVGLMHNAFVWLELAEIVKKSGEKYVLNADFRESLSRFLKEYLSP

pLDDT: mean 89.98, std 9.92, range [44.31, 96.94]

Solvent-accessible surface area (backbone atoms only — not comparable to full-atom values): 4774 Å² total; per-residue (Å²): 121,72,64,64,56,36,41,50,56,31,66,65,43,70,67,40,52,52,49,52,53,60,38,60,77,46,45,83,52,70,42,42,46,65,56,51,16,58,79,67,72,50,58,49,66,59,38,46,52,42,50,53,31,29,39,74,49,50,47,28,42,77,59,89,87,26,36,26,47,25,63,70,40,54,54,52,50,52,50,49,49,50,67,73,69,51,133